Protein AF-A0A1L6TAY3-F1 (afdb_monomer)

pLDDT: mean 72.61, std 14.84, range [41.97, 94.44]

Secondary structure (DSSP, 8-state):
-HHHHHHHHHHHHHHHHHHHHHHHHHHHSS-HHHHHHHHHHHHHHHHHHHHHHHHHHHHHHHHHHHHHHHHHHHHTT--SHHHHHHHHHHHHHHHHHHHHHHHHHHHHHHHHHHHHT----HHHHHHTTS-----

Radius of gyration: 26.98 Å; Cα contacts (8 Å, |Δi|>4): 85; chains: 1; bounding box: 50×50×75 Å

Solvent-accessible surface area (backbone atoms only — not comparable to full-atom values): 7125 Å² total; per-residue (Å²): 118,70,68,61,54,56,54,52,51,50,53,50,53,50,51,51,51,52,51,52,50,56,58,48,51,72,68,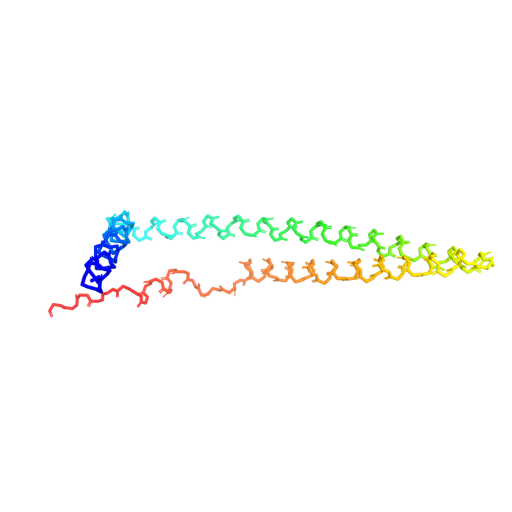64,70,82,44,78,60,57,62,50,50,49,54,52,52,49,52,51,53,50,42,55,49,25,53,49,46,20,51,52,20,42,56,50,10,53,52,28,32,52,51,8,52,53,28,41,57,53,18,75,75,44,87,60,77,65,18,59,53,32,36,52,51,11,50,50,30,31,52,54,8,51,51,28,37,52,54,10,52,51,27,46,53,53,39,51,40,71,72,71,59,75,70,74,40,65,64,62,60,52,58,72,65,55,79,79,82,72,132

Nearest PDB structures (foldseek):
  6tz4-assembly1_JB  TM=7.659E-01  e=2.697E+00  Homo sapiens
  6grj-assembly1_I  TM=4.329E-01  e=8.056E-01  Aeromonas hydrophila
  7p3r-assembly1_C  TM=5.614E-01  e=4.274E+00  Vibrio cholerae O1 biovar El Tor str. N16961
  6jx6-assembly1_A  TM=3.462E-01  e=4.796E+00  Homo sapiens

Mean predicted aligned error: 16.28 Å

Structure (mmCIF, N/CA/C/O backbone):
data_AF-A0A1L6TAY3-F1
#
_entry.id   AF-A0A1L6TAY3-F1
#
loop_
_atom_site.group_PDB
_atom_site.id
_atom_site.type_symbol
_atom_site.label_atom_id
_atom_site.label_alt_id
_atom_site.label_comp_id
_atom_site.label_asym_id
_atom_site.label_entity_id
_atom_site.label_seq_id
_atom_site.pdbx_PDB_ins_code
_atom_site.Cartn_x
_atom_site.Cartn_y
_atom_site.Cartn_z
_atom_site.occupancy
_atom_site.B_iso_or_equiv
_atom_site.auth_seq_id
_atom_site.auth_comp_id
_atom_site.auth_asym_id
_atom_site.auth_atom_id
_atom_site.pdbx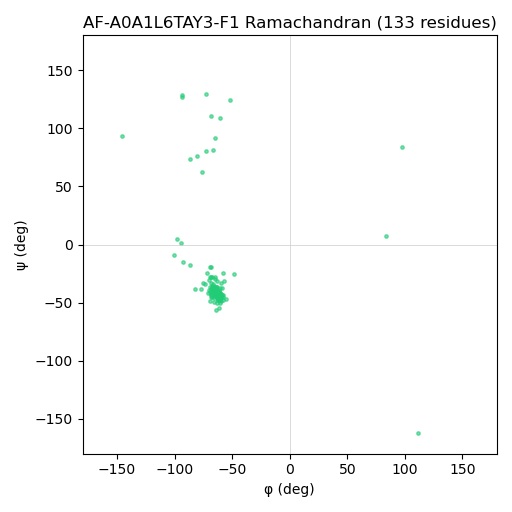_PDB_model_num
ATOM 1 N N . MET A 1 1 ? 6.214 35.156 41.292 1.00 51.09 1 MET A N 1
ATOM 2 C CA . MET A 1 1 ? 5.832 34.677 39.937 1.00 51.09 1 MET A CA 1
ATOM 3 C C . MET A 1 1 ? 5.599 33.156 39.857 1.00 51.09 1 MET A C 1
ATOM 5 O O . MET A 1 1 ? 4.624 3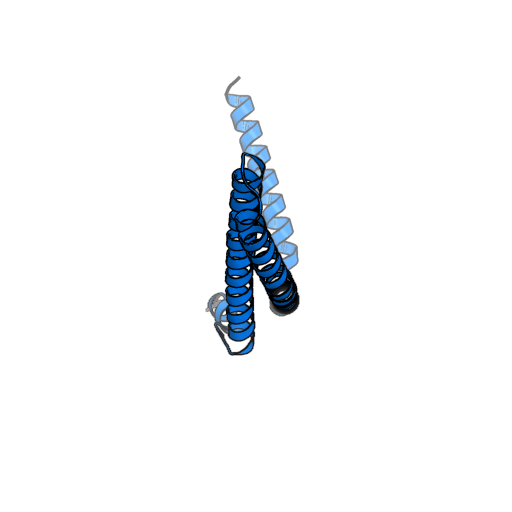2.741 39.243 1.00 51.09 1 MET A O 1
ATOM 9 N N . ALA A 1 2 ? 6.409 32.314 40.519 1.00 52.72 2 ALA A N 1
ATOM 10 C CA . ALA A 1 2 ? 6.287 30.844 40.466 1.00 52.72 2 ALA A CA 1
ATOM 11 C C . ALA A 1 2 ? 4.969 30.254 41.029 1.00 52.72 2 ALA A C 1
ATOM 13 O O . ALA A 1 2 ? 4.480 29.238 40.535 1.00 52.72 2 ALA A O 1
ATOM 14 N N . ILE A 1 3 ? 4.357 30.899 42.030 1.00 55.56 3 ILE A N 1
ATOM 15 C CA . ILE A 1 3 ? 3.120 30.417 42.679 1.00 55.56 3 ILE A CA 1
ATOM 16 C C . ILE A 1 3 ? 1.921 30.475 41.715 1.00 55.56 3 ILE A C 1
ATOM 18 O O . ILE A 1 3 ? 1.139 29.529 41.638 1.00 55.56 3 ILE A O 1
ATOM 22 N N . LEU A 1 4 ? 1.826 31.531 40.899 1.00 47.97 4 LEU A N 1
ATOM 23 C CA . LEU A 1 4 ? 0.739 31.714 39.930 1.00 47.97 4 LEU A CA 1
ATOM 24 C C . LEU A 1 4 ? 0.784 30.673 38.796 1.00 47.97 4 LEU A C 1
ATOM 26 O O . LEU A 1 4 ? -0.259 30.158 38.395 1.00 47.97 4 LEU A O 1
ATOM 30 N N . LEU A 1 5 ? 1.981 30.289 38.337 1.00 56.03 5 LEU A N 1
ATOM 31 C CA . LEU A 1 5 ? 2.183 29.215 37.350 1.00 56.03 5 LEU A CA 1
ATOM 32 C C . LEU A 1 5 ? 1.755 27.839 37.887 1.00 56.03 5 LEU A C 1
ATOM 34 O O . LEU A 1 5 ? 1.130 27.058 37.166 1.00 56.03 5 LEU A O 1
ATOM 38 N N . LYS A 1 6 ? 2.035 27.559 39.168 1.00 55.56 6 LYS A N 1
ATOM 39 C CA . LYS A 1 6 ? 1.644 26.308 39.841 1.00 55.56 6 LYS A CA 1
ATOM 40 C C . LYS A 1 6 ? 0.120 26.187 39.962 1.00 55.56 6 LYS A C 1
ATOM 42 O O . LYS A 1 6 ? -0.434 25.118 39.712 1.00 55.56 6 LYS A O 1
ATOM 47 N N . VAL A 1 7 ? -0.563 27.291 40.275 1.00 60.78 7 VAL A N 1
ATOM 48 C CA . VAL A 1 7 ? -2.033 27.354 40.351 1.00 60.78 7 VAL A CA 1
ATOM 49 C C . VAL A 1 7 ? -2.674 27.215 38.964 1.00 60.78 7 VAL A C 1
ATOM 51 O O . VAL A 1 7 ? -3.648 26.477 38.822 1.00 60.78 7 VAL A O 1
ATOM 54 N N . ARG A 1 8 ? -2.106 27.840 37.921 1.00 62.94 8 ARG A N 1
ATOM 55 C CA . ARG A 1 8 ? -2.598 27.714 36.535 1.00 62.94 8 ARG A CA 1
ATOM 56 C C . ARG A 1 8 ? -2.483 26.280 36.004 1.00 62.94 8 ARG A C 1
ATOM 58 O O . ARG A 1 8 ? -3.445 25.783 35.431 1.00 62.94 8 ARG A O 1
ATOM 65 N N . ARG A 1 9 ? -1.361 25.587 36.261 1.00 68.06 9 ARG A N 1
ATOM 66 C CA . ARG A 1 9 ? -1.193 24.163 35.903 1.00 68.06 9 ARG A CA 1
ATOM 67 C C . ARG A 1 9 ? -2.191 23.257 36.622 1.00 68.06 9 ARG A C 1
ATOM 69 O O . ARG A 1 9 ? -2.756 22.383 35.981 1.00 68.06 9 ARG A O 1
ATOM 76 N N . LYS A 1 10 ? -2.449 23.481 37.917 1.00 67.69 10 LYS A N 1
ATOM 77 C CA . LYS A 1 10 ? -3.450 22.699 38.665 1.00 67.69 10 LYS A CA 1
ATOM 78 C C . LYS A 1 10 ? -4.858 22.866 38.092 1.00 67.69 10 LYS A C 1
ATOM 80 O O . LYS A 1 10 ? -5.542 21.871 37.915 1.00 67.69 10 LYS A O 1
ATOM 85 N N . LYS A 1 11 ? -5.268 24.093 37.747 1.00 73.75 11 LYS A N 1
ATOM 86 C CA . LYS A 1 11 ? -6.578 24.351 37.118 1.00 73.75 11 LYS A CA 1
ATOM 87 C C . LYS A 1 11 ? -6.693 23.728 35.722 1.00 73.75 11 LYS A C 1
ATOM 89 O O . LYS A 1 11 ? -7.751 23.217 35.380 1.00 73.75 11 LYS A O 1
ATOM 94 N N . LEU A 1 12 ? -5.607 23.730 34.948 1.00 77.00 12 LEU A N 1
ATOM 95 C CA . LEU A 1 12 ? -5.567 23.134 33.609 1.00 77.00 12 LEU A CA 1
ATOM 96 C C . LEU A 1 12 ? -5.616 21.600 33.669 1.00 77.00 12 LEU A C 1
ATOM 98 O O . LEU A 1 12 ? -6.378 20.987 32.931 1.00 77.00 12 LEU A O 1
ATOM 102 N N . LEU A 1 13 ? -4.884 20.989 34.606 1.00 75.94 13 LEU A N 1
ATOM 103 C CA . LEU A 1 13 ? -4.964 19.550 34.874 1.00 75.94 13 LEU A CA 1
ATOM 104 C C . LEU A 1 13 ? -6.352 19.138 35.370 1.00 75.94 13 LEU A C 1
ATOM 106 O O . LEU A 1 13 ? -6.867 18.118 34.934 1.00 75.94 13 LEU A O 1
ATOM 110 N N . LEU A 1 14 ? -6.977 19.943 36.233 1.00 79.00 14 LEU A N 1
ATOM 111 C CA . LEU A 1 14 ? -8.325 19.671 36.728 1.00 79.00 14 LEU A CA 1
ATOM 112 C C . LEU A 1 14 ? -9.372 19.782 35.608 1.00 79.00 14 LEU A C 1
ATOM 114 O O . LEU A 1 14 ? -10.256 18.940 35.518 1.00 79.00 14 LEU A O 1
ATOM 118 N N . GLY A 1 15 ? -9.245 20.775 34.723 1.00 79.88 15 GLY A N 1
ATOM 119 C CA . GLY A 1 15 ? -10.110 20.912 33.548 1.00 79.88 15 GLY A CA 1
ATOM 120 C C . GLY A 1 15 ? -9.952 19.755 32.561 1.00 79.88 15 GLY A C 1
ATOM 121 O O . GLY A 1 15 ? -10.944 19.237 32.062 1.00 79.88 15 GLY A O 1
ATOM 122 N N . LEU A 1 16 ? -8.719 19.299 32.332 1.00 79.75 16 LEU A N 1
ATOM 123 C CA . LEU A 1 16 ? -8.435 18.148 31.474 1.00 79.75 16 LEU A CA 1
ATOM 124 C C . LEU A 1 16 ? -8.956 16.838 32.087 1.00 79.75 16 LEU A C 1
ATOM 126 O O . LEU A 1 16 ? -9.524 16.019 31.376 1.00 79.75 16 LEU A O 1
ATOM 130 N N . LEU A 1 17 ? -8.841 16.674 33.407 1.00 76.56 17 LEU A N 1
ATOM 131 C CA . LEU A 1 17 ? -9.416 15.544 34.137 1.00 76.56 17 LEU A CA 1
ATOM 132 C C . LEU A 1 17 ? -10.948 15.529 34.027 1.00 76.56 17 LEU A C 1
ATOM 134 O O . LEU A 1 17 ? -11.523 14.497 33.704 1.00 76.56 17 LEU A O 1
ATOM 138 N N . LEU A 1 18 ? -11.608 16.670 34.245 1.00 75.75 18 LEU A N 1
ATOM 139 C CA . LEU A 1 18 ? -13.065 16.791 34.124 1.00 75.75 18 LEU A CA 1
ATOM 140 C C . LEU A 1 18 ? -13.545 16.541 32.690 1.00 75.75 18 LEU A C 1
ATOM 142 O O . LEU A 1 18 ? -14.580 15.914 32.494 1.00 75.75 18 LEU A O 1
ATOM 146 N N . PHE A 1 19 ? -12.772 16.974 31.693 1.00 75.00 19 PHE A N 1
ATOM 147 C CA . PHE A 1 19 ? -13.057 16.707 30.286 1.00 75.00 19 PHE A CA 1
ATOM 148 C C . PHE A 1 19 ? -12.931 15.217 29.946 1.00 75.00 19 PHE A C 1
ATOM 150 O O . PHE A 1 19 ? -13.813 14.662 29.297 1.00 75.00 19 PHE A O 1
ATOM 157 N N . ILE A 1 20 ? -11.889 14.541 30.443 1.00 73.44 20 ILE A N 1
ATOM 158 C CA . ILE A 1 20 ? -11.734 13.087 30.289 1.00 73.44 20 ILE A CA 1
ATOM 159 C C . ILE A 1 20 ? -12.889 12.350 30.975 1.00 73.44 20 ILE A C 1
ATOM 161 O O . ILE A 1 20 ? -13.484 11.471 30.360 1.00 73.44 20 ILE A O 1
ATOM 165 N N . ILE A 1 21 ? -13.263 12.748 32.196 1.00 68.62 21 ILE A N 1
ATOM 166 C CA . ILE A 1 21 ? -14.380 12.137 32.932 1.00 68.62 21 ILE A CA 1
ATOM 167 C C . ILE A 1 21 ? -15.704 12.320 32.173 1.00 68.62 21 ILE A C 1
ATOM 169 O O . ILE A 1 21 ? -16.483 11.375 32.071 1.00 68.62 21 ILE A O 1
ATOM 173 N N . MET A 1 22 ? -15.935 13.496 31.581 1.00 67.12 22 MET A N 1
ATOM 174 C CA . MET A 1 22 ? -17.123 13.789 30.771 1.00 67.12 22 MET A CA 1
ATOM 175 C C . MET A 1 22 ? -17.178 12.965 29.476 1.00 67.12 22 MET A C 1
ATOM 177 O O . MET A 1 22 ? -18.252 12.545 29.059 1.00 67.12 22 MET A O 1
ATOM 181 N N . ILE A 1 23 ? -16.030 12.692 28.848 1.00 63.97 23 ILE A N 1
ATOM 182 C CA . ILE A 1 23 ? -15.968 11.779 27.698 1.00 63.97 23 ILE A CA 1
ATOM 183 C C . ILE A 1 23 ? -16.265 10.353 28.160 1.00 63.97 23 ILE A C 1
ATOM 185 O O . ILE A 1 23 ? -17.041 9.656 27.519 1.00 63.97 23 ILE A O 1
ATOM 189 N N . THR A 1 24 ? -15.701 9.917 29.290 1.00 59.94 24 THR A N 1
ATOM 190 C CA . THR A 1 24 ? -15.932 8.559 29.801 1.00 59.94 24 THR A CA 1
ATOM 191 C C . THR A 1 24 ? -17.354 8.343 30.313 1.00 59.94 24 THR A C 1
ATOM 193 O O . THR A 1 24 ? -17.853 7.230 30.208 1.00 59.94 24 THR A O 1
ATOM 196 N N . SER A 1 25 ? -18.052 9.379 30.800 1.00 58.31 25 SER A N 1
ATOM 197 C CA . SER A 1 25 ? -19.436 9.252 31.278 1.00 58.31 25 SER A CA 1
ATOM 198 C C . SER A 1 25 ? -20.448 9.048 30.148 1.00 58.31 25 SER A C 1
ATOM 200 O O . SER A 1 25 ? -21.479 8.422 30.377 1.00 58.31 25 SER A O 1
ATOM 202 N N . VAL A 1 26 ? -20.131 9.485 28.922 1.00 56.31 26 VAL A N 1
ATOM 203 C CA . VAL A 1 26 ? -20.899 9.139 27.709 1.00 56.31 26 VAL A CA 1
ATOM 204 C C . VAL A 1 26 ? -20.816 7.639 27.403 1.00 56.31 26 VAL A C 1
ATOM 206 O O . VAL A 1 26 ? -21.757 7.077 26.854 1.00 56.31 26 VAL A O 1
ATOM 209 N N . TYR A 1 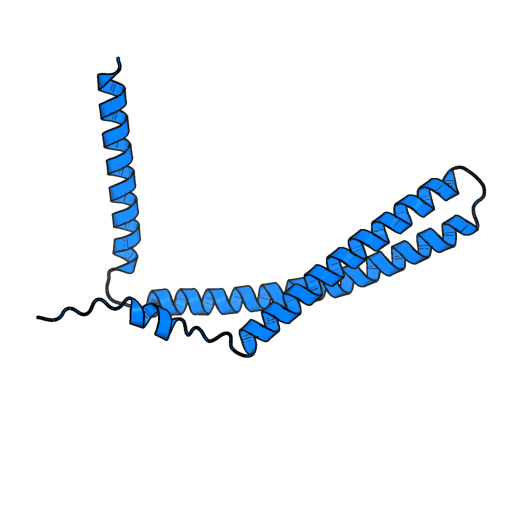27 ? -19.728 6.975 27.805 1.00 53.28 27 TYR A N 1
ATOM 210 C CA . TYR A 1 27 ? -19.524 5.535 27.609 1.00 53.28 27 TYR A CA 1
ATOM 211 C C . TYR A 1 27 ? -19.809 4.688 28.862 1.00 53.28 27 TYR A C 1
ATOM 213 O O . TYR A 1 27 ? -19.841 3.466 28.766 1.00 53.28 27 TYR A O 1
ATOM 221 N N . ALA A 1 28 ? -20.025 5.309 30.028 1.00 52.41 28 ALA A N 1
ATOM 222 C CA . ALA A 1 28 ? -20.319 4.619 31.289 1.00 52.41 28 ALA A CA 1
ATOM 223 C C . ALA A 1 28 ? -21.818 4.327 31.486 1.00 52.41 28 ALA A C 1
ATOM 225 O O . ALA A 1 28 ? -22.182 3.488 32.309 1.00 52.41 28 ALA A O 1
ATOM 226 N N . ALA A 1 29 ? -22.698 4.998 30.736 1.00 52.50 29 ALA A N 1
ATOM 227 C CA . ALA A 1 29 ? -24.136 4.766 30.783 1.00 52.50 29 ALA A CA 1
ATOM 228 C C . ALA A 1 29 ? -24.526 3.531 29.950 1.00 52.50 29 ALA A C 1
ATOM 230 O O . ALA A 1 29 ? -25.063 3.632 28.853 1.00 52.50 29 ALA A O 1
ATOM 231 N N . GLY A 1 30 ? -24.254 2.353 30.508 1.00 51.72 30 GLY A N 1
ATOM 232 C CA . GLY A 1 30 ? -25.183 1.227 30.429 1.00 51.72 30 GLY A CA 1
ATOM 233 C C . GLY A 1 30 ? -25.180 0.338 29.192 1.00 51.72 30 GLY A C 1
ATOM 234 O O . GLY A 1 30 ? -26.04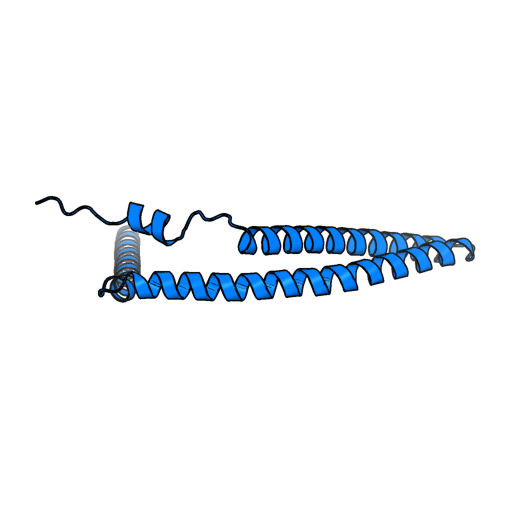2 -0.533 29.143 1.00 51.72 30 GLY A O 1
ATOM 235 N N . ASP A 1 31 ? -24.259 0.473 28.234 1.00 53.59 31 ASP A N 1
ATOM 236 C CA . ASP A 1 31 ? -24.282 -0.462 27.108 1.00 53.59 31 ASP A CA 1
ATOM 237 C C . ASP A 1 31 ? -22.901 -0.827 26.548 1.00 53.59 31 ASP A C 1
ATOM 239 O O . ASP A 1 31 ? -22.361 -0.192 25.638 1.00 53.59 31 ASP A O 1
ATOM 243 N N . VAL A 1 32 ? -22.348 -1.929 27.066 1.00 57.41 32 VAL A N 1
ATOM 244 C CA . VAL A 1 32 ? -21.191 -2.663 26.509 1.00 57.41 32 VAL A CA 1
ATOM 245 C C . VAL A 1 32 ? -21.370 -2.919 25.000 1.00 57.41 32 VAL A C 1
ATOM 247 O O . VAL A 1 32 ? -20.400 -3.006 24.237 1.00 57.41 32 VAL A O 1
ATOM 250 N N . GLN A 1 33 ? -22.620 -2.953 24.536 1.00 59.78 33 GLN A N 1
ATOM 251 C CA . GLN A 1 33 ? -23.000 -3.124 23.144 1.00 59.78 33 GLN A CA 1
ATOM 252 C C . GLN A 1 33 ? -22.671 -1.890 22.287 1.00 59.78 33 GLN A C 1
ATOM 254 O O . GLN A 1 33 ? -22.290 -2.058 21.135 1.00 59.78 33 GLN A O 1
ATOM 259 N N . THR A 1 34 ? -22.680 -0.661 22.820 1.00 65.19 34 THR A N 1
ATOM 260 C CA . THR A 1 34 ? -22.345 0.554 22.044 1.00 65.19 34 THR A CA 1
ATOM 261 C C . THR A 1 34 ? -20.869 0.593 21.642 1.00 65.19 34 THR A C 1
ATOM 263 O O . THR A 1 34 ? -20.544 0.837 20.479 1.00 65.19 34 THR A O 1
ATOM 266 N N . VAL A 1 35 ? -19.959 0.289 22.572 1.00 62.31 35 VAL A N 1
ATOM 267 C CA . VAL A 1 35 ? -18.515 0.211 22.283 1.00 62.31 35 VAL A CA 1
ATOM 268 C C . VAL A 1 35 ? -18.233 -0.943 21.319 1.00 62.31 35 VAL A C 1
ATOM 270 O O . VAL A 1 35 ? -17.525 -0.765 20.329 1.00 62.31 35 VAL A O 1
ATOM 273 N N . THR A 1 36 ? -18.863 -2.097 21.539 1.00 67.75 36 THR A N 1
ATOM 274 C CA . THR A 1 36 ? -18.771 -3.261 20.642 1.00 67.75 36 THR A CA 1
ATOM 275 C C . THR A 1 36 ? -19.275 -2.950 19.227 1.00 67.75 36 THR A C 1
ATOM 277 O O . THR A 1 36 ? -18.622 -3.302 18.241 1.00 67.75 36 THR A O 1
ATOM 280 N N . ASN A 1 37 ? -20.392 -2.234 19.103 1.00 70.31 37 ASN A N 1
ATOM 281 C CA . ASN A 1 37 ? -20.975 -1.825 17.824 1.00 70.31 37 ASN A CA 1
ATOM 282 C C . ASN A 1 37 ? -20.080 -0.818 17.088 1.00 70.31 37 ASN A C 1
ATOM 284 O O . ASN A 1 37 ? -19.916 -0.920 15.868 1.00 70.31 37 ASN A O 1
ATOM 288 N N . LEU A 1 38 ? -19.443 0.107 17.814 1.00 71.56 38 LEU A N 1
ATOM 289 C CA . LEU A 1 38 ? -18.425 0.996 17.255 1.00 71.56 38 LEU A CA 1
ATOM 290 C C . LEU A 1 38 ? -17.235 0.182 16.734 1.00 71.56 38 LEU A C 1
ATOM 292 O O . LEU A 1 38 ? -16.928 0.265 15.549 1.00 71.56 38 LEU A O 1
ATOM 296 N N . PHE A 1 39 ? -16.612 -0.675 17.546 1.00 71.12 39 PHE A N 1
ATOM 297 C CA . PHE A 1 39 ? -15.471 -1.489 17.099 1.00 71.12 39 PHE A CA 1
ATOM 298 C C . PHE A 1 39 ? -15.805 -2.394 15.906 1.00 71.12 39 PHE A C 1
ATOM 300 O O . PHE A 1 39 ? -14.997 -2.527 14.986 1.00 71.12 39 PHE A O 1
ATOM 307 N N . THR A 1 40 ? -17.012 -2.956 15.868 1.00 72.31 40 THR A N 1
ATOM 308 C CA . THR A 1 40 ? -17.492 -3.768 14.741 1.00 72.31 40 THR A CA 1
ATOM 309 C C . THR A 1 40 ? -17.648 -2.929 13.470 1.00 72.31 40 THR A C 1
ATOM 311 O O . THR A 1 40 ? -17.206 -3.343 12.396 1.00 72.31 40 THR A O 1
ATOM 314 N N . SER A 1 41 ? -18.187 -1.712 13.588 1.00 73.25 41 SER A N 1
ATOM 315 C CA . SER A 1 41 ? -18.305 -0.766 12.469 1.00 73.25 41 SER A CA 1
ATOM 316 C C . SER A 1 41 ? -16.931 -0.327 11.947 1.00 73.25 41 SER A C 1
ATOM 318 O O . SER A 1 41 ? -16.696 -0.297 10.739 1.00 73.25 41 SER A O 1
ATOM 320 N N . TRP A 1 42 ? -15.983 -0.054 12.849 1.00 77.25 42 TRP A N 1
ATOM 321 C CA . TRP A 1 42 ? -14.604 0.295 12.497 1.00 77.25 42 TRP A CA 1
ATOM 322 C C . TRP A 1 42 ? -13.865 -0.870 11.832 1.00 77.25 42 TRP A C 1
ATOM 324 O O . TRP A 1 42 ? -13.160 -0.651 10.848 1.00 77.25 42 TRP A O 1
ATOM 334 N N . LYS A 1 43 ? -14.071 -2.112 12.294 1.00 76.62 43 LYS A N 1
ATOM 335 C CA . LYS A 1 43 ? -13.532 -3.320 11.649 1.00 76.62 43 LYS A CA 1
ATOM 336 C C . LYS A 1 43 ? -14.010 -3.437 10.200 1.00 76.62 43 LYS A C 1
ATOM 338 O O . LYS A 1 43 ? -13.196 -3.703 9.318 1.00 76.62 43 LYS A O 1
ATOM 343 N N . GLY A 1 44 ? -15.301 -3.212 9.946 1.00 74.56 44 GLY A N 1
ATOM 344 C CA . GLY A 1 44 ? -15.867 -3.217 8.593 1.00 74.56 44 GLY A CA 1
ATOM 345 C C . GLY A 1 44 ? -15.240 -2.149 7.695 1.00 74.56 44 GLY A C 1
ATOM 346 O O . GLY A 1 44 ? -14.737 -2.459 6.615 1.00 74.56 44 GLY A O 1
ATOM 347 N N . THR A 1 45 ? -15.183 -0.903 8.168 1.00 80.75 45 THR A N 1
ATOM 348 C CA . THR A 1 45 ? -14.573 0.214 7.428 1.00 80.75 45 THR A CA 1
ATOM 349 C C . THR A 1 45 ? -13.093 -0.031 7.126 1.00 80.75 45 THR A C 1
ATOM 351 O O . THR A 1 45 ? -12.656 0.172 5.993 1.00 80.75 45 THR A O 1
ATOM 354 N N . LEU A 1 46 ? -12.322 -0.524 8.101 1.00 80.94 46 LEU A N 1
ATOM 355 C CA . LEU A 1 46 ? -10.908 -0.861 7.917 1.00 80.94 46 LEU A CA 1
ATOM 356 C C . LEU A 1 46 ? -10.718 -1.998 6.908 1.00 80.94 46 LEU A C 1
ATOM 358 O O . LEU A 1 46 ? -9.801 -1.940 6.095 1.00 80.94 46 LEU A O 1
ATOM 362 N N . MET A 1 47 ? -11.604 -2.995 6.902 1.00 81.25 47 MET A N 1
ATOM 363 C CA . MET A 1 47 ? -11.575 -4.076 5.915 1.00 81.25 47 MET A CA 1
ATOM 364 C C . MET A 1 47 ? -11.777 -3.547 4.490 1.00 81.25 47 MET A C 1
ATOM 366 O O . MET A 1 47 ? -11.026 -3.903 3.584 1.00 81.25 47 MET A O 1
ATOM 370 N N . HIS A 1 48 ? -12.766 -2.673 4.285 1.00 81.19 48 HIS A N 1
ATOM 371 C CA . HIS A 1 48 ? -13.000 -2.049 2.983 1.00 81.19 48 HIS A CA 1
ATOM 372 C C . HIS A 1 48 ? -11.832 -1.152 2.558 1.00 81.19 48 HIS A C 1
ATOM 374 O O . HIS A 1 48 ? -11.441 -1.175 1.392 1.00 81.19 48 HIS A O 1
ATOM 380 N N . ALA A 1 49 ? -11.230 -0.421 3.500 1.00 82.81 49 ALA A N 1
ATOM 381 C CA . ALA A 1 49 ? -10.043 0.385 3.241 1.00 82.81 49 ALA A CA 1
ATOM 382 C C . ALA A 1 49 ? -8.837 -0.473 2.822 1.00 82.81 49 ALA A C 1
ATOM 384 O O . ALA A 1 49 ? -8.145 -0.119 1.871 1.00 82.81 49 ALA A O 1
ATOM 385 N N . LEU A 1 50 ? -8.605 -1.619 3.472 1.00 85.19 50 LEU A N 1
ATOM 386 C CA . LEU A 1 50 ? -7.524 -2.544 3.110 1.00 85.19 50 LEU A CA 1
ATOM 387 C C . LEU A 1 50 ? -7.706 -3.118 1.700 1.00 85.19 50 LEU A C 1
ATOM 389 O O . LEU A 1 50 ? -6.753 -3.118 0.927 1.00 85.19 50 LEU A O 1
ATOM 393 N N . ILE A 1 51 ? -8.928 -3.523 1.340 1.00 84.56 51 ILE A N 1
ATOM 394 C CA . ILE A 1 51 ? -9.253 -4.012 -0.013 1.00 84.56 51 ILE A CA 1
ATOM 395 C C . ILE A 1 51 ? -9.028 -2.911 -1.058 1.00 84.56 51 ILE A C 1
ATOM 397 O O . ILE A 1 51 ? -8.495 -3.160 -2.137 1.00 84.56 51 ILE A O 1
ATOM 401 N N . PHE A 1 52 ? -9.413 -1.673 -0.741 1.00 87.19 52 PHE A N 1
ATOM 402 C CA . PHE A 1 52 ? -9.173 -0.537 -1.624 1.00 87.19 52 PHE A CA 1
ATOM 403 C C . PHE A 1 52 ? -7.673 -0.267 -1.816 1.00 87.19 52 PHE A C 1
ATOM 405 O O . PHE A 1 52 ? -7.222 -0.079 -2.946 1.00 87.19 52 PHE A O 1
ATOM 412 N N . ILE A 1 53 ? -6.890 -0.293 -0.733 1.00 88.50 53 ILE A N 1
ATOM 413 C CA . ILE A 1 53 ? -5.432 -0.125 -0.786 1.00 88.50 53 ILE A CA 1
ATOM 414 C C . ILE A 1 53 ? -4.799 -1.242 -1.614 1.00 88.50 53 ILE A C 1
ATOM 416 O O . ILE A 1 53 ? -3.978 -0.945 -2.478 1.00 88.50 53 ILE A O 1
ATOM 420 N N . GLU A 1 54 ? -5.187 -2.500 -1.403 1.00 87.88 54 GLU A N 1
ATOM 421 C CA . GLU A 1 54 ? -4.724 -3.650 -2.187 1.00 87.88 54 GLU A CA 1
ATOM 422 C C . GLU A 1 54 ? -4.983 -3.448 -3.686 1.00 87.88 54 GLU A C 1
ATOM 424 O O . GLU A 1 54 ? -4.068 -3.594 -4.496 1.00 87.88 54 GLU A O 1
ATOM 429 N N . PHE A 1 55 ? -6.189 -3.018 -4.062 1.00 88.94 55 PHE A N 1
ATOM 430 C CA . PHE A 1 55 ? -6.534 -2.768 -5.460 1.00 88.94 55 PHE A CA 1
ATOM 431 C C . PHE A 1 55 ? -5.698 -1.640 -6.085 1.00 88.94 55 PHE A C 1
ATOM 433 O O . PHE A 1 55 ? -5.102 -1.820 -7.150 1.00 88.94 55 PHE A O 1
ATOM 440 N N . VAL A 1 56 ? -5.617 -0.481 -5.423 1.00 92.12 56 VAL A N 1
ATOM 441 C CA . VAL A 1 56 ? -4.894 0.692 -5.947 1.00 92.12 56 VAL A CA 1
ATOM 442 C C . VAL A 1 56 ? -3.393 0.432 -6.022 1.00 92.12 56 VAL A C 1
ATOM 444 O O . V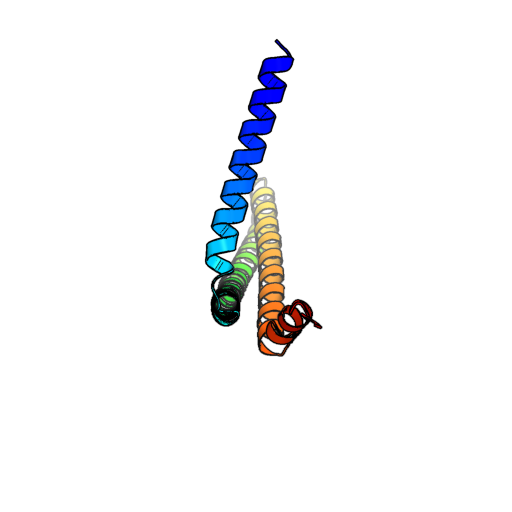AL A 1 56 ? -2.748 0.799 -7.002 1.00 92.12 56 VAL A O 1
ATOM 447 N N . SER A 1 57 ? -2.827 -0.210 -5.004 1.00 92.50 57 SER A N 1
ATOM 448 C CA . SER A 1 57 ? -1.397 -0.515 -4.949 1.00 92.50 57 SER A CA 1
ATOM 449 C C . SER A 1 57 ? -1.002 -1.669 -5.873 1.00 92.50 57 SER A C 1
ATOM 451 O O . SER A 1 57 ? 0.065 -1.606 -6.479 1.00 92.50 57 SER A O 1
ATOM 453 N N . GLY A 1 58 ? -1.874 -2.663 -6.070 1.00 89.00 58 GLY A N 1
ATOM 454 C CA . GLY A 1 58 ? -1.704 -3.719 -7.065 1.00 89.00 58 GLY A CA 1
ATOM 455 C C . GLY A 1 58 ? -1.707 -3.158 -8.485 1.00 89.00 58 GLY A C 1
ATOM 456 O O . GLY A 1 58 ? -0.734 -3.308 -9.223 1.00 89.00 58 GLY A O 1
ATO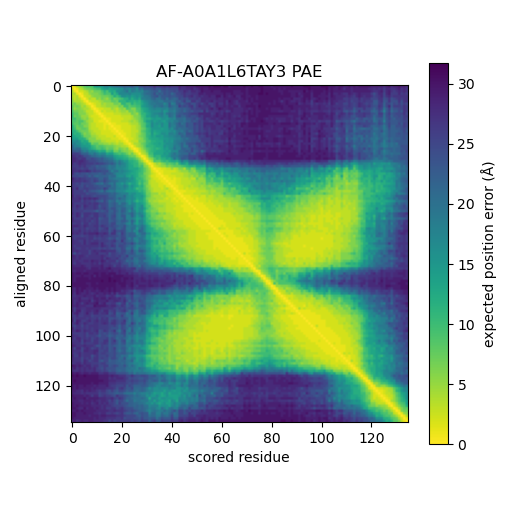M 457 N N . PHE A 1 59 ? -2.771 -2.443 -8.859 1.00 90.44 59 PHE A N 1
ATOM 458 C CA . PHE A 1 59 ? -2.899 -1.867 -10.198 1.00 90.44 59 PHE A CA 1
ATOM 459 C C . PHE A 1 59 ? -1.847 -0.780 -10.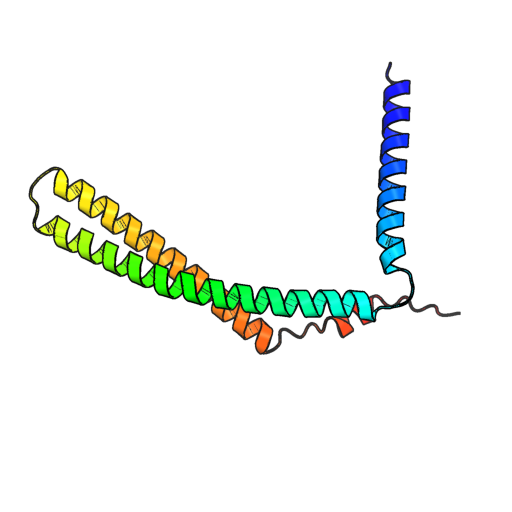465 1.00 90.44 59 PHE A C 1
ATOM 461 O O . PHE A 1 59 ? -1.134 -0.827 -11.468 1.00 90.44 59 PHE A O 1
ATOM 468 N N . GLY A 1 60 ? -1.695 0.171 -9.539 1.00 92.00 60 GLY A N 1
ATOM 469 C CA . GLY A 1 60 ? -0.709 1.245 -9.642 1.00 92.00 60 GLY A CA 1
ATOM 470 C C . GLY A 1 60 ? 0.728 0.725 -9.625 1.00 92.00 60 GLY A C 1
ATOM 471 O O . GLY A 1 60 ? 1.549 1.167 -10.426 1.00 92.00 60 GLY A O 1
ATOM 472 N N . GLY A 1 61 ? 1.024 -0.260 -8.775 1.00 91.19 61 GLY A N 1
ATOM 473 C CA . GLY A 1 61 ? 2.337 -0.890 -8.689 1.00 91.19 61 GLY A CA 1
ATOM 474 C C . GLY A 1 61 ? 2.755 -1.553 -10.001 1.00 91.19 61 GLY A C 1
ATOM 475 O O . GLY A 1 61 ? 3.850 -1.284 -10.495 1.00 91.19 61 GLY A O 1
ATOM 476 N N . VAL A 1 62 ? 1.864 -2.339 -10.621 1.00 93.12 62 VAL A N 1
ATOM 477 C CA . VAL A 1 62 ? 2.122 -2.959 -11.934 1.00 93.12 62 VAL A CA 1
ATOM 478 C C . VAL A 1 62 ? 2.368 -1.899 -13.009 1.00 93.12 62 VAL A C 1
ATOM 480 O O . VAL A 1 62 ? 3.332 -2.016 -13.766 1.00 93.12 62 VAL A O 1
ATOM 483 N N . ILE A 1 63 ? 1.552 -0.842 -13.063 1.00 94.44 63 ILE A N 1
ATOM 484 C CA . ILE A 1 63 ? 1.724 0.237 -14.048 1.00 94.44 63 ILE A CA 1
ATOM 485 C C . ILE A 1 63 ? 3.091 0.907 -13.902 1.00 94.44 63 ILE A C 1
ATOM 487 O O . ILE A 1 63 ? 3.780 1.102 -14.904 1.00 94.44 63 ILE A O 1
ATOM 491 N N . LEU A 1 64 ? 3.509 1.237 -12.677 1.00 93.62 64 LEU A N 1
ATOM 492 C CA . LEU A 1 64 ? 4.804 1.876 -12.444 1.00 93.62 64 LEU A CA 1
ATOM 493 C C . LEU A 1 64 ? 5.975 0.957 -12.809 1.00 93.62 64 LEU A C 1
ATOM 495 O O . LEU A 1 64 ? 6.933 1.420 -13.423 1.00 93.62 64 LEU A O 1
ATOM 499 N N . VAL A 1 65 ? 5.883 -0.343 -12.516 1.00 93.19 65 VAL A N 1
ATOM 500 C CA . VAL A 1 65 ? 6.891 -1.329 -12.944 1.00 93.19 65 VAL A CA 1
ATOM 501 C C . VAL A 1 65 ? 6.980 -1.388 -14.472 1.00 93.19 65 VAL A C 1
ATOM 503 O O . VAL A 1 65 ? 8.073 -1.328 -15.033 1.00 93.19 65 VAL A O 1
ATOM 506 N N . VAL A 1 66 ? 5.843 -1.435 -15.171 1.00 92.56 66 VAL A N 1
ATOM 507 C CA . VAL A 1 66 ? 5.802 -1.446 -16.643 1.00 92.56 66 VAL A CA 1
ATOM 508 C C . VAL A 1 66 ? 6.384 -0.155 -17.226 1.00 92.56 66 VAL A C 1
ATOM 510 O O . VAL A 1 66 ? 7.213 -0.212 -18.136 1.00 92.56 66 VAL A O 1
ATOM 513 N N . MET A 1 67 ? 6.017 1.011 -16.686 1.00 89.44 67 MET A N 1
ATOM 514 C CA . MET A 1 67 ? 6.602 2.295 -17.092 1.00 89.44 67 MET A CA 1
ATOM 515 C C . MET A 1 67 ? 8.113 2.340 -16.841 1.00 89.44 67 MET A C 1
ATOM 517 O O . MET A 1 67 ? 8.863 2.804 -17.701 1.00 89.44 67 MET A O 1
ATOM 521 N N . GLY A 1 68 ? 8.569 1.824 -15.699 1.00 88.00 68 GLY A N 1
ATOM 522 C CA . GLY A 1 68 ? 9.984 1.723 -15.361 1.00 88.00 68 GLY A CA 1
ATOM 523 C C . GLY A 1 68 ? 10.758 0.865 -16.362 1.00 88.00 68 GLY A C 1
ATOM 524 O O . GLY A 1 68 ? 11.771 1.311 -16.900 1.00 88.00 68 GLY A O 1
ATOM 525 N N . LEU A 1 69 ? 10.232 -0.315 -16.700 1.00 88.75 69 LEU A N 1
ATOM 526 C CA . LEU A 1 69 ? 10.783 -1.201 -17.731 1.00 88.75 69 LEU A CA 1
ATOM 527 C C . LEU A 1 69 ? 10.844 -0.532 -19.108 1.00 88.75 69 LEU A C 1
ATOM 529 O O . LEU A 1 69 ? 11.863 -0.636 -19.793 1.00 88.75 69 LEU A O 1
ATOM 533 N N . PHE A 1 70 ? 9.795 0.188 -19.516 1.00 86.94 70 PHE A N 1
ATOM 534 C CA . PHE A 1 70 ? 9.801 0.913 -20.789 1.00 86.94 70 PHE A CA 1
ATOM 535 C C . PHE A 1 70 ? 10.852 2.025 -20.828 1.00 86.94 70 PHE A C 1
ATOM 537 O O . PHE A 1 70 ? 11.513 2.195 -21.855 1.00 86.94 70 PHE A O 1
ATOM 544 N N . GLN A 1 71 ? 11.057 2.751 -19.727 1.00 84.75 71 GLN A N 1
ATOM 545 C CA . GLN A 1 71 ? 12.092 3.787 -19.652 1.00 84.75 71 GLN A CA 1
ATOM 546 C C . GLN A 1 71 ? 13.505 3.199 -19.635 1.00 84.75 71 GLN A C 1
ATOM 548 O O . GLN A 1 71 ? 14.378 3.704 -20.339 1.00 84.75 71 GLN A O 1
ATOM 553 N N . LEU A 1 72 ? 13.720 2.086 -18.927 1.00 81.62 72 LEU A N 1
ATOM 554 C CA . LEU A 1 72 ? 14.993 1.358 -18.948 1.00 81.62 72 LEU A CA 1
ATOM 555 C C . LEU A 1 72 ? 15.302 0.803 -20.345 1.00 81.62 72 LEU A C 1
ATOM 557 O O . LEU A 1 72 ? 16.436 0.898 -20.814 1.00 81.62 72 LEU A O 1
ATOM 561 N N . ARG A 1 73 ? 14.297 0.271 -21.049 1.00 80.56 73 ARG A N 1
ATOM 562 C CA . ARG A 1 73 ? 14.445 -0.197 -22.433 1.00 80.56 73 ARG A CA 1
ATOM 563 C C . ARG A 1 73 ? 14.761 0.951 -23.393 1.00 80.56 73 ARG A C 1
ATOM 565 O O . ARG A 1 73 ? 15.646 0.808 -24.230 1.00 80.56 73 ARG A O 1
ATOM 572 N N . SER A 1 74 ? 14.060 2.076 -23.270 1.00 72.31 74 SER A N 1
ATOM 573 C CA . SER A 1 74 ? 14.239 3.239 -24.154 1.00 72.31 74 SER A CA 1
ATOM 574 C C . SER A 1 74 ? 15.594 3.921 -23.946 1.00 72.31 74 SER A C 1
ATOM 576 O O . SER A 1 74 ? 16.214 4.360 -24.913 1.00 72.31 74 SER A O 1
ATOM 578 N N . GLY A 1 75 ? 16.110 3.904 -22.712 1.00 65.00 75 GLY A N 1
ATOM 579 C CA . GLY A 1 75 ? 17.436 4.422 -22.390 1.00 65.00 75 GLY A CA 1
ATOM 580 C C . GLY A 1 75 ? 18.561 3.716 -23.151 1.00 65.00 75 GLY A C 1
ATOM 581 O O . GLY A 1 75 ? 19.519 4.369 -23.542 1.00 65.00 75 GLY A O 1
ATOM 582 N N . HIS A 1 76 ? 18.451 2.419 -23.459 1.00 64.69 76 HIS A N 1
ATOM 583 C CA . HIS A 1 76 ? 19.490 1.683 -24.201 1.00 64.69 76 HIS A CA 1
ATOM 584 C C . HIS A 1 76 ? 19.646 2.119 -25.671 1.00 64.69 76 HIS A C 1
ATOM 586 O O . HIS A 1 76 ? 20.689 1.858 -26.265 1.00 64.69 76 HIS A O 1
ATOM 592 N N . GLY A 1 77 ? 18.638 2.777 -26.257 1.00 60.38 77 GLY A N 1
ATOM 593 C CA . GLY A 1 77 ? 18.678 3.264 -27.643 1.00 60.38 77 GLY A CA 1
ATOM 594 C C . GLY A 1 77 ? 19.172 4.706 -27.800 1.00 60.38 77 GLY A C 1
ATOM 595 O O . GLY A 1 77 ? 19.509 5.115 -28.908 1.00 60.38 77 GLY A O 1
ATOM 596 N N . ALA A 1 78 ? 19.224 5.482 -26.715 1.00 58.22 78 ALA A N 1
ATOM 597 C CA . ALA A 1 78 ? 19.694 6.864 -26.730 1.00 58.22 78 ALA A CA 1
ATOM 598 C C . ALA A 1 78 ? 21.190 6.909 -26.384 1.00 58.22 78 ALA A C 1
ATOM 600 O O . ALA A 1 78 ? 21.587 6.384 -25.354 1.00 58.22 78 ALA A O 1
ATOM 601 N N . GLN A 1 79 ? 22.033 7.539 -27.205 1.00 55.25 79 GLN A N 1
ATOM 602 C CA . GLN A 1 79 ? 23.438 7.806 -26.860 1.00 55.25 79 GLN A CA 1
ATOM 603 C C . GLN A 1 79 ? 23.560 9.211 -26.242 1.00 55.25 79 GLN A C 1
ATOM 605 O O . GLN A 1 79 ? 23.076 10.183 -26.820 1.00 55.25 79 GLN A O 1
ATOM 610 N N . GLY A 1 80 ? 24.197 9.336 -25.070 1.00 67.69 80 GLY A N 1
ATOM 611 C CA . GLY A 1 80 ? 24.507 10.622 -24.416 1.00 67.69 80 GLY A CA 1
ATOM 612 C C . GLY A 1 80 ? 23.735 10.902 -23.115 1.00 67.69 80 GLY A C 1
ATOM 613 O O . GLY A 1 80 ? 23.179 10.001 -22.495 1.00 67.69 80 GLY A O 1
ATOM 614 N N . GLY A 1 81 ? 23.686 12.167 -22.673 1.00 65.50 81 GLY A N 1
ATOM 615 C CA . GLY A 1 81 ? 23.115 12.566 -21.369 1.00 65.50 81 GLY A CA 1
ATOM 616 C C . GLY A 1 81 ? 21.640 12.185 -21.140 1.00 65.50 81 GLY A C 1
ATOM 617 O O . GLY A 1 81 ? 21.228 11.977 -19.999 1.00 65.50 81 GLY A O 1
ATOM 618 N N . GLY A 1 82 ? 20.854 12.005 -22.209 1.00 66.19 82 GLY A N 1
ATOM 619 C CA . GLY A 1 82 ? 19.461 11.537 -22.130 1.00 66.19 82 GLY A CA 1
ATOM 620 C C . GLY A 1 82 ? 19.313 10.085 -21.654 1.00 66.19 82 GLY A C 1
ATOM 621 O O . GLY A 1 82 ? 18.331 9.753 -20.990 1.00 66.19 82 GLY A O 1
ATOM 622 N N . GLN A 1 83 ? 20.320 9.241 -21.904 1.00 69.19 83 GLN A N 1
ATOM 623 C CA . GLN A 1 83 ? 20.363 7.842 -21.468 1.00 69.19 83 GLN A CA 1
ATOM 624 C C . GLN A 1 83 ? 20.448 7.724 -19.946 1.00 69.19 83 GLN A C 1
ATOM 626 O O . GLN A 1 83 ? 19.763 6.904 -19.332 1.00 69.19 83 GLN A O 1
ATOM 631 N N . GLN A 1 84 ? 21.255 8.582 -19.318 1.00 71.75 84 GLN A N 1
ATOM 632 C CA . GLN A 1 84 ? 21.431 8.580 -17.869 1.00 71.75 84 GLN A CA 1
ATOM 633 C C . GLN A 1 84 ? 20.158 9.039 -17.147 1.00 71.75 84 GLN A C 1
ATOM 635 O O . GLN A 1 84 ? 19.803 8.471 -16.114 1.00 71.75 84 GLN A O 1
ATOM 640 N N . VAL A 1 85 ? 19.453 10.032 -17.699 1.00 76.25 85 VAL A N 1
ATOM 641 C CA . VAL A 1 85 ? 18.204 10.551 -17.123 1.00 76.25 85 VAL A CA 1
ATOM 642 C C . VAL A 1 85 ? 17.081 9.518 -17.232 1.00 76.25 85 VAL A C 1
ATOM 644 O O . VAL A 1 85 ? 16.470 9.208 -16.212 1.00 76.25 85 VAL A O 1
ATOM 647 N N . GLN A 1 86 ? 16.872 8.916 -18.410 1.00 78.44 86 GLN A N 1
ATOM 648 C CA . GLN A 1 86 ? 15.841 7.883 -18.605 1.00 78.44 86 GLN A CA 1
ATOM 649 C C . GLN A 1 86 ? 16.099 6.614 -17.788 1.00 78.44 86 GLN A C 1
ATOM 651 O O . GLN A 1 86 ? 15.167 6.010 -17.259 1.00 78.44 86 GLN A O 1
ATOM 656 N N . THR A 1 87 ? 17.363 6.212 -17.643 1.00 78.00 87 THR A N 1
ATOM 657 C CA . THR A 1 87 ? 17.706 5.034 -16.837 1.00 78.00 87 THR A CA 1
ATOM 658 C C . THR A 1 87 ? 17.451 5.298 -15.350 1.00 78.00 87 THR A C 1
ATOM 660 O O . THR A 1 87 ? 16.871 4.457 -14.664 1.00 78.00 87 THR A O 1
ATOM 663 N N . LYS A 1 88 ? 17.817 6.488 -14.845 1.00 80.31 88 LYS A N 1
ATOM 664 C CA . LYS A 1 88 ? 17.548 6.893 -13.454 1.00 80.31 88 LYS A CA 1
ATOM 665 C C . LYS A 1 88 ? 16.049 6.970 -13.161 1.00 80.31 88 LYS A C 1
ATOM 667 O O . LYS A 1 88 ? 15.615 6.445 -12.139 1.00 80.31 88 LYS A O 1
ATOM 672 N N . SER A 1 89 ? 15.259 7.586 -14.040 1.00 83.50 89 SER A N 1
ATOM 673 C CA . SER A 1 89 ? 13.807 7.672 -13.856 1.00 83.50 89 SER A CA 1
ATOM 674 C C . SER A 1 89 ? 13.137 6.300 -13.960 1.00 83.50 89 SER A C 1
ATOM 676 O O . SER A 1 89 ? 12.293 5.977 -13.127 1.00 83.50 89 SER A O 1
ATOM 678 N N . 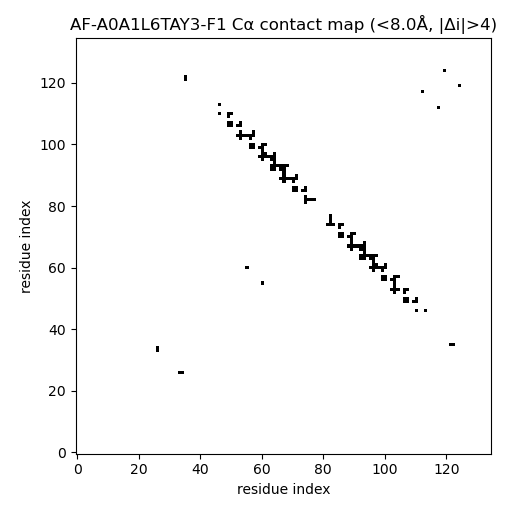GLY A 1 90 ? 13.581 5.444 -14.885 1.00 85.38 90 GLY A N 1
ATOM 679 C CA . GLY A 1 90 ? 13.101 4.066 -15.000 1.00 85.38 90 GLY A CA 1
ATOM 680 C C . GLY A 1 90 ? 13.314 3.246 -13.724 1.00 85.38 90 GLY A C 1
ATOM 681 O O . GLY A 1 90 ? 12.390 2.582 -13.256 1.00 85.38 90 GLY A O 1
ATOM 682 N N . PHE A 1 91 ? 14.490 3.361 -13.097 1.00 87.81 91 PHE A N 1
ATOM 683 C CA . PHE A 1 91 ? 14.762 2.737 -11.796 1.00 87.81 91 PHE A CA 1
ATOM 684 C C . PHE A 1 91 ? 13.846 3.251 -10.681 1.00 87.81 91 PHE A C 1
ATOM 686 O O . PHE A 1 91 ? 13.376 2.461 -9.864 1.00 87.81 91 PHE A O 1
ATOM 693 N N . ILE A 1 92 ? 13.563 4.555 -10.647 1.00 88.62 92 ILE A N 1
ATOM 694 C CA . ILE A 1 92 ? 12.670 5.143 -9.640 1.00 88.62 92 ILE A CA 1
ATOM 695 C C . ILE A 1 92 ? 11.259 4.565 -9.777 1.00 88.62 92 ILE A C 1
ATOM 697 O O . ILE A 1 92 ? 10.679 4.135 -8.781 1.00 88.62 92 ILE A O 1
ATOM 701 N N . TYR A 1 93 ? 10.726 4.485 -10.999 1.00 91.69 93 TYR A N 1
ATOM 702 C CA . TYR A 1 93 ? 9.409 3.891 -11.236 1.00 91.69 93 TYR A CA 1
ATOM 703 C C . TYR A 1 93 ? 9.361 2.400 -10.872 1.00 91.69 93 TYR A C 1
ATOM 705 O O . TYR A 1 93 ? 8.378 1.958 -10.282 1.00 91.69 93 TYR A O 1
ATOM 713 N N . MET A 1 94 ? 10.438 1.646 -11.120 1.00 92.31 94 MET A N 1
ATOM 714 C CA . MET A 1 94 ? 10.551 0.245 -10.693 1.00 92.31 94 MET A CA 1
ATOM 715 C C . MET A 1 94 ? 10.512 0.093 -9.170 1.00 92.31 94 MET A C 1
ATOM 717 O O . MET A 1 94 ? 9.781 -0.753 -8.659 1.00 92.31 94 MET A O 1
ATOM 721 N N . ILE A 1 95 ? 11.273 0.911 -8.437 1.00 92.94 95 ILE A N 1
ATOM 722 C CA . ILE A 1 95 ? 11.339 0.834 -6.970 1.00 92.94 95 ILE A CA 1
ATOM 723 C C . ILE A 1 95 ? 10.009 1.262 -6.348 1.00 92.94 95 ILE A C 1
ATOM 725 O O . ILE A 1 95 ? 9.501 0.577 -5.464 1.00 92.94 95 ILE A O 1
ATOM 729 N N . LEU A 1 96 ? 9.417 2.361 -6.825 1.00 91.81 96 LEU A N 1
ATOM 730 C CA . LEU A 1 96 ? 8.115 2.824 -6.342 1.00 91.81 96 LEU A CA 1
ATOM 731 C C . LEU A 1 96 ? 7.007 1.814 -6.654 1.00 91.81 96 LEU A C 1
ATOM 733 O O . LEU A 1 96 ? 6.176 1.533 -5.794 1.00 91.81 96 LEU A O 1
ATOM 737 N N . GLY A 1 97 ? 7.022 1.231 -7.855 1.00 91.62 97 GLY A N 1
ATOM 738 C CA . GLY A 1 97 ? 6.084 0.185 -8.239 1.00 91.62 97 GLY A CA 1
ATOM 739 C C . GLY A 1 97 ? 6.221 -1.063 -7.369 1.00 91.62 97 GLY A C 1
ATOM 740 O O . GLY A 1 97 ? 5.230 -1.534 -6.818 1.00 91.62 97 GLY A O 1
ATOM 741 N N . ALA A 1 98 ? 7.446 -1.550 -7.157 1.00 91.25 98 ALA A N 1
ATOM 742 C CA . ALA A 1 98 ? 7.713 -2.689 -6.281 1.00 91.25 98 ALA A CA 1
ATOM 743 C C . ALA A 1 98 ? 7.295 -2.420 -4.826 1.00 91.25 98 ALA A C 1
ATOM 745 O O . ALA A 1 98 ? 6.675 -3.276 -4.198 1.00 91.25 98 ALA A O 1
ATOM 746 N N . ALA A 1 99 ? 7.570 -1.224 -4.298 1.00 92.62 99 ALA A N 1
ATOM 747 C CA . ALA A 1 99 ? 7.154 -0.837 -2.953 1.00 92.62 99 ALA A CA 1
ATOM 748 C C . ALA A 1 99 ? 5.624 -0.817 -2.807 1.00 92.62 99 ALA A C 1
ATOM 750 O O . ALA A 1 99 ? 5.098 -1.326 -1.819 1.00 92.62 99 ALA A O 1
ATOM 751 N N . LEU A 1 100 ? 4.901 -0.296 -3.805 1.00 91.69 100 LEU A N 1
ATOM 752 C CA . LEU A 1 100 ? 3.437 -0.345 -3.821 1.00 91.69 100 LEU A CA 1
ATOM 753 C C . LEU A 1 100 ? 2.920 -1.787 -3.844 1.00 91.69 100 LEU A C 1
ATOM 755 O O . LEU A 1 100 ? 2.035 -2.114 -3.061 1.00 91.69 100 LEU A O 1
ATOM 759 N N . LEU A 1 101 ? 3.508 -2.673 -4.650 1.00 93.44 101 LEU A N 1
ATOM 760 C CA . LEU A 1 101 ? 3.123 -4.091 -4.673 1.00 93.44 101 LEU A CA 1
ATOM 761 C C . LEU A 1 101 ? 3.333 -4.777 -3.312 1.00 93.44 101 LEU A C 1
ATOM 763 O O . LEU A 1 101 ? 2.504 -5.584 -2.885 1.00 93.44 101 LEU A O 1
ATOM 767 N N . VAL A 1 102 ? 4.401 -4.429 -2.589 1.00 93.12 102 VAL A N 1
ATOM 768 C CA . VAL A 1 102 ? 4.636 -4.927 -1.223 1.00 93.12 102 VAL A CA 1
ATOM 769 C C . VAL A 1 102 ? 3.565 -4.413 -0.259 1.00 93.12 102 VAL A C 1
ATOM 771 O O . VAL A 1 102 ? 2.995 -5.190 0.501 1.00 93.12 102 VAL A O 1
ATOM 774 N N . VAL A 1 103 ? 3.226 -3.123 -0.307 1.00 90.69 103 VAL A N 1
ATOM 775 C CA . VAL A 1 103 ? 2.147 -2.569 0.531 1.00 90.69 103 VAL A CA 1
ATOM 776 C C . VAL A 1 103 ? 0.800 -3.228 0.210 1.00 90.69 103 VAL A C 1
ATOM 778 O O . VAL A 1 103 ? 0.045 -3.548 1.127 1.00 90.69 103 VAL A O 1
ATOM 781 N N . GLY A 1 104 ? 0.518 -3.494 -1.066 1.00 88.19 104 GLY A N 1
ATOM 782 C CA . GLY A 1 104 ? -0.700 -4.176 -1.504 1.00 88.19 104 GLY A CA 1
ATOM 783 C C . GLY A 1 104 ? -0.811 -5.607 -1.012 1.00 88.19 104 GLY A C 1
ATOM 784 O O . GLY A 1 104 ? -1.850 -5.999 -0.490 1.00 88.19 104 GLY A O 1
ATOM 785 N N . THR A 1 105 ? 0.277 -6.371 -1.099 1.00 88.44 105 THR A N 1
ATOM 786 C CA . THR A 1 105 ? 0.317 -7.746 -0.579 1.00 88.44 105 THR A CA 1
ATOM 787 C C . THR A 1 105 ? 0.171 -7.783 0.942 1.00 88.44 105 THR A C 1
ATOM 789 O O . THR A 1 105 ? -0.569 -8.619 1.457 1.00 88.44 105 THR A O 1
ATOM 792 N N . ILE A 1 106 ? 0.783 -6.841 1.669 1.00 87.38 106 ILE A N 1
ATOM 793 C CA . ILE A 1 106 ? 0.574 -6.679 3.116 1.00 87.38 106 ILE A CA 1
ATOM 794 C C . ILE A 1 106 ? -0.904 -6.386 3.416 1.00 87.38 106 ILE A C 1
ATOM 796 O O . ILE A 1 106 ? -1.494 -7.054 4.265 1.00 87.38 106 ILE A O 1
ATOM 800 N N . ALA A 1 107 ? -1.522 -5.441 2.700 1.00 85.44 107 ALA A N 1
ATOM 801 C CA . ALA A 1 107 ? -2.935 -5.103 2.870 1.00 85.44 107 ALA A CA 1
ATOM 802 C C . ALA A 1 107 ? -3.863 -6.299 2.590 1.00 85.44 107 ALA A C 1
ATOM 804 O O . ALA A 1 107 ? -4.781 -6.542 3.375 1.00 85.44 107 ALA A O 1
ATOM 805 N N . GLY A 1 108 ? -3.582 -7.086 1.547 1.00 82.50 108 GLY A N 1
ATOM 806 C CA . GLY A 1 108 ? -4.328 -8.304 1.219 1.00 82.50 108 GLY A CA 1
ATOM 807 C C . GLY A 1 108 ? -4.194 -9.397 2.285 1.00 82.50 108 GLY A C 1
ATOM 808 O O . GLY A 1 108 ? -5.193 -9.981 2.709 1.00 82.50 108 GLY A O 1
ATOM 809 N N . VAL A 1 109 ? -2.983 -9.630 2.809 1.00 83.25 109 VAL A N 1
ATOM 810 C CA . VAL A 1 109 ? -2.748 -10.589 3.908 1.00 83.25 109 VAL A CA 1
ATOM 811 C C . VAL A 1 109 ? -3.456 -10.148 5.192 1.00 83.25 109 VAL A C 1
ATOM 813 O O . VAL A 1 109 ? -4.102 -10.970 5.847 1.00 83.25 109 VAL A O 1
ATOM 816 N N . LEU A 1 110 ? -3.392 -8.860 5.543 1.00 80.94 110 LEU A N 1
ATOM 817 C CA . LEU A 1 110 ? -4.113 -8.289 6.686 1.00 80.94 110 LEU A CA 1
ATOM 818 C C . LEU A 1 110 ? -5.631 -8.398 6.507 1.00 80.94 110 LEU A C 1
ATOM 820 O O . LEU A 1 110 ? -6.324 -8.827 7.428 1.00 80.94 110 LEU A O 1
ATOM 824 N N . GLY A 1 111 ? -6.146 -8.084 5.316 1.00 78.06 111 GLY A N 1
ATOM 825 C CA . GLY A 1 111 ? -7.561 -8.228 4.981 1.00 78.06 111 GLY A CA 1
ATOM 826 C C . GLY A 1 111 ? -8.035 -9.680 5.076 1.00 78.06 111 GLY A C 1
ATOM 827 O O . GLY A 1 111 ? -9.082 -9.956 5.664 1.00 78.06 111 GLY A O 1
ATOM 828 N N . ASN A 1 112 ? -7.247 -10.633 4.574 1.00 76.75 112 ASN A N 1
ATOM 829 C CA . ASN A 1 112 ? -7.578 -12.053 4.661 1.00 76.75 112 ASN A CA 1
ATOM 830 C C . ASN A 1 112 ? -7.494 -12.588 6.101 1.00 76.75 112 ASN A C 1
ATOM 832 O O . ASN A 1 112 ? -8.337 -13.384 6.514 1.00 76.75 112 ASN A O 1
ATOM 836 N N . SER A 1 113 ? -6.534 -12.106 6.894 1.00 71.44 113 SER A N 1
ATOM 837 C CA . SER A 1 113 ? -6.398 -12.450 8.319 1.00 71.44 113 SER A CA 1
ATOM 838 C C . SER A 1 113 ? -7.550 -11.885 9.159 1.00 71.44 113 SER A C 1
ATOM 840 O O . SER A 1 113 ? -8.055 -12.548 10.064 1.00 71.44 113 SER A O 1
ATOM 842 N N . ALA A 1 114 ? -8.042 -10.690 8.818 1.00 66.81 114 ALA A N 1
ATOM 843 C CA . ALA A 1 114 ? -9.217 -10.091 9.448 1.00 66.81 114 ALA A CA 1
ATOM 844 C C . ALA A 1 114 ? -10.528 -10.838 9.118 1.00 66.81 114 ALA A C 1
ATOM 846 O O . ALA A 1 114 ? -11.455 -10.821 9.936 1.00 66.81 114 ALA A O 1
ATOM 847 N N . LYS A 1 115 ? -10.600 -11.507 7.954 1.00 64.56 115 LYS A N 1
ATOM 848 C CA . LYS A 1 115 ? -11.714 -12.388 7.550 1.00 64.56 115 LYS A CA 1
ATOM 849 C C . LYS A 1 115 ? -11.615 -13.801 8.132 1.00 64.56 115 LYS A C 1
ATOM 851 O O . LYS A 1 115 ? -12.641 -14.352 8.512 1.00 64.56 115 LYS A O 1
ATOM 856 N N . SER A 1 116 ? -10.409 -14.366 8.213 1.00 57.34 116 SER A N 1
ATOM 857 C CA . SER A 1 116 ? -10.172 -15.778 8.572 1.00 57.34 116 SER A CA 1
ATOM 858 C C . SER A 1 116 ? -9.894 -16.022 10.061 1.00 57.34 116 SER A C 1
ATOM 860 O O . SER A 1 116 ? -9.709 -17.164 10.464 1.00 57.34 116 SER A O 1
ATOM 862 N N . GLY A 1 117 ? -9.914 -14.975 10.890 1.00 48.19 117 GLY A N 1
ATOM 863 C CA . GLY A 1 117 ? -9.887 -15.110 12.345 1.00 48.19 117 GLY A CA 1
ATOM 864 C C . GLY A 1 117 ? -8.499 -14.948 12.955 1.00 48.19 117 GLY A C 1
ATOM 865 O O . GLY A 1 117 ? -7.860 -15.912 13.355 1.00 48.19 117 GLY A O 1
ATOM 866 N N . VAL A 1 118 ? -8.097 -13.697 13.182 1.00 46.31 118 VAL A N 1
ATOM 867 C CA . VAL A 1 118 ? -7.493 -13.351 14.477 1.00 46.31 118 VAL A CA 1
ATOM 868 C C . VAL A 1 118 ? -8.656 -13.001 15.404 1.00 46.31 118 VAL A C 1
ATOM 870 O O . VAL A 1 118 ? -8.966 -11.842 15.662 1.00 46.31 118 VAL A O 1
ATOM 873 N N . THR A 1 119 ? -9.387 -14.031 15.822 1.00 47.44 119 THR A N 1
ATOM 874 C CA . THR A 1 119 ? -10.435 -13.978 16.846 1.00 47.44 119 THR A CA 1
ATOM 875 C C . THR A 1 119 ? -9.778 -13.894 18.225 1.00 47.44 119 THR A C 1
ATOM 877 O O . THR A 1 119 ? -9.974 -14.741 19.087 1.00 47.44 119 THR A O 1
ATOM 880 N N . ALA A 1 120 ? -9.024 -12.822 18.478 1.00 49.91 120 ALA A N 1
ATOM 881 C CA . ALA A 1 120 ? -9.132 -12.207 19.794 1.00 49.91 120 ALA A CA 1
ATOM 882 C C . ALA A 1 120 ? -10.494 -11.515 19.766 1.00 49.91 120 ALA A C 1
ATOM 884 O O . ALA A 1 120 ? -10.614 -10.360 19.362 1.00 49.91 120 ALA A O 1
ATOM 885 N N . ASP A 1 121 ? -11.539 -12.310 19.995 1.00 51.97 121 ASP A N 1
ATOM 886 C CA . ASP A 1 121 ? -12.909 -11.838 19.955 1.00 51.97 121 ASP A CA 1
ATOM 887 C C . ASP A 1 121 ? -12.981 -10.614 20.874 1.00 51.97 121 ASP A C 1
ATOM 889 O O . ASP A 1 121 ? -12.521 -10.644 22.023 1.00 51.97 121 ASP A O 1
ATOM 893 N N . VAL A 1 122 ? -13.447 -9.489 20.333 1.00 53.84 122 VAL A N 1
ATOM 894 C CA . VAL A 1 122 ? -13.545 -8.238 21.096 1.00 53.84 122 VAL A CA 1
ATOM 895 C C . VAL A 1 122 ? -14.419 -8.490 22.323 1.00 53.84 122 VAL A C 1
ATOM 897 O O . VAL A 1 122 ? -14.122 -7.960 23.388 1.00 53.84 122 VAL A O 1
ATOM 900 N N . ALA A 1 123 ? -15.395 -9.398 22.201 1.00 53.78 123 ALA A N 1
ATOM 901 C CA . ALA A 1 123 ? -16.183 -9.928 23.303 1.00 53.78 123 ALA A CA 1
ATOM 902 C C . ALA A 1 123 ? -15.323 -10.601 24.388 1.00 53.78 123 ALA A C 1
ATOM 904 O O . ALA A 1 123 ? -15.478 -10.252 25.550 1.00 53.78 123 ALA A O 1
ATOM 905 N N . THR A 1 124 ? -14.375 -11.479 24.035 1.00 56.09 124 THR A N 1
ATOM 906 C CA . THR A 1 124 ? -13.466 -12.151 24.990 1.00 56.09 124 THR A CA 1
ATOM 907 C C . THR A 1 124 ? -12.494 -11.176 25.662 1.00 56.09 124 THR A C 1
ATOM 909 O O . THR A 1 124 ? -12.137 -11.333 26.829 1.00 56.09 124 THR A O 1
ATOM 912 N N . THR A 1 125 ? -12.069 -10.139 24.937 1.00 56.22 125 THR A N 1
ATOM 913 C CA . THR A 1 125 ? -11.161 -9.114 25.474 1.00 56.22 125 THR A CA 1
ATOM 914 C C . THR A 1 125 ? -11.905 -8.129 26.384 1.00 56.22 125 THR A C 1
ATOM 916 O O . THR A 1 125 ? -11.383 -7.760 27.431 1.00 56.22 125 THR A O 1
ATOM 919 N N . LEU A 1 126 ? -13.143 -7.740 26.045 1.00 54.22 126 LEU A N 1
ATOM 920 C CA . LEU A 1 126 ? -13.994 -6.908 26.908 1.00 54.22 126 LEU A CA 1
ATOM 921 C C . LEU A 1 126 ? -14.562 -7.688 28.101 1.00 54.22 126 LEU A C 1
ATOM 923 O O . LEU A 1 126 ? -14.684 -7.119 29.184 1.00 54.22 126 LEU A O 1
ATOM 927 N N . SER A 1 127 ? -14.863 -8.981 27.952 1.00 55.03 127 SER A N 1
ATOM 928 C CA . SER A 1 127 ? -15.317 -9.820 29.068 1.00 55.03 127 SER A CA 1
ATOM 929 C C . SER A 1 127 ? -14.230 -9.984 30.129 1.00 55.03 127 SER A C 1
ATOM 931 O O . SER A 1 127 ? -14.543 -10.072 31.310 1.00 55.03 127 SER A O 1
ATOM 933 N N . ALA A 1 128 ? -12.950 -9.946 29.739 1.00 58.59 128 ALA A N 1
ATOM 934 C CA . ALA A 1 128 ? -11.827 -9.923 30.680 1.00 58.59 128 ALA A CA 1
ATOM 935 C C . ALA A 1 128 ? -11.715 -8.602 31.474 1.00 58.59 128 ALA A C 1
ATOM 937 O O . ALA A 1 128 ? -11.082 -8.577 32.525 1.00 58.59 128 ALA A O 1
ATOM 938 N N . PHE A 1 129 ? -12.338 -7.519 30.995 1.00 54.41 129 PHE A N 1
ATOM 939 C CA . PHE A 1 129 ? -12.441 -6.228 31.689 1.00 54.41 129 PHE A CA 1
ATOM 940 C C . PHE A 1 129 ? -13.776 -6.037 32.422 1.00 54.41 129 PHE A C 1
ATOM 942 O O . PHE A 1 129 ? -14.020 -4.962 32.970 1.00 54.41 129 PHE A O 1
ATOM 949 N N . THR A 1 130 ? -14.648 -7.052 32.455 1.00 48.66 130 THR A N 1
ATOM 950 C CA . THR A 1 130 ? -15.852 -6.986 33.290 1.00 48.66 130 THR A CA 1
ATOM 951 C C . THR A 1 130 ? -15.399 -7.031 34.744 1.00 48.66 130 THR A C 1
ATOM 953 O O . THR A 1 130 ? -14.854 -8.037 35.194 1.00 48.66 130 THR A O 1
ATOM 956 N N . PHE A 1 131 ? -15.553 -5.916 35.460 1.00 56.62 131 PHE A N 1
ATOM 957 C CA . PHE A 1 131 ? -15.286 -5.854 36.890 1.00 56.62 131 PHE A CA 1
ATOM 958 C C . PHE A 1 131 ? -16.216 -6.851 37.575 1.00 56.62 131 PHE A C 1
ATOM 960 O O . PHE A 1 131 ? -17.431 -6.666 37.600 1.00 56.62 131 PHE A O 1
ATOM 967 N N . THR A 1 132 ? -15.646 -7.942 38.076 1.00 46.03 132 THR A N 1
ATOM 968 C CA . THR A 1 132 ? -16.342 -8.830 38.995 1.00 46.03 132 THR A CA 1
ATOM 969 C C . THR A 1 132 ? -16.596 -8.030 40.269 1.00 46.03 132 THR A C 1
ATOM 971 O O . THR A 1 132 ? -15.742 -7.980 41.152 1.00 46.03 132 THR A O 1
ATOM 974 N N . ASP A 1 133 ? -17.755 -7.381 40.356 1.00 53.12 133 ASP A N 1
ATOM 975 C CA . ASP A 1 133 ? -18.340 -6.988 41.634 1.00 53.12 133 ASP A CA 1
ATOM 976 C C . ASP A 1 133 ? -18.718 -8.286 42.359 1.00 53.12 133 ASP A C 1
ATOM 978 O O . ASP A 1 133 ? -19.841 -8.786 42.278 1.00 53.12 133 ASP A O 1
ATOM 982 N N . THR A 1 134 ? -17.731 -8.909 43.003 1.00 41.97 134 THR A N 1
ATOM 983 C CA . THR A 1 134 ? -18.005 -9.877 44.063 1.00 41.97 134 THR A CA 1
ATOM 984 C C . THR A 1 134 ? -18.483 -9.105 45.295 1.00 41.97 134 THR A C 1
ATOM 986 O O . THR A 1 134 ? -17.813 -8.137 45.663 1.00 41.97 134 THR A O 1
ATOM 989 N N . PRO A 1 135 ? -19.617 -9.504 45.901 1.00 46.50 135 PRO A N 1
ATOM 990 C CA . PRO A 1 135 ? -20.183 -8.863 47.088 1.00 46.50 135 PRO A CA 1
ATOM 991 C C . PRO A 1 135 ? -19.274 -8.944 48.320 1.00 46.50 135 PRO A C 1
ATOM 993 O O . PRO A 1 135 ? -18.458 -9.893 48.404 1.00 46.50 135 PRO A O 1
#

Sequence (135 aa):
MAILLKVRRKKLLLGLLLFIIMITSVYAAGDVQTVTNLFTSWKGTLMHALIFIEFVSGFGGVILVVMGLFQLRSGHGAQGGGQQVQTKSGFIYMILGAALLVVGTIAGVLGNSAKSGVTADVATTLSAFTFTDTP

Foldseek 3Di:
DVVVVVVVVVVVVVVVVVVVVVVVVVVVPDDPPVVVVVVVVVLVVLLVVLQVLLVCLLVQLVVLLVQLVVLQVVLVVDPDPSSVVSNVSSVVSNVSSVVSNVSNVVSVVVSVCSVVDPPPPVCVVVVVVPPPPDD

Organism: Piscirickettsia salmonis (NCBI:txid1238)